Protein AF-I4D3M2-F1 (afdb_monomer)

Nearest PDB structures (foldseek):
  2xj3-assembly1_B  TM=7.756E-01  e=2.430E-02  Enterococcus faecalis
  2icp-assembly1_A  TM=8.281E-01  e=5.948E-02  Escherichia coli CFT073
  3op9-assembly1_A  TM=8.474E-01  e=1.147E-01  Listeria innocua
  2ict-assembly1_A  TM=7.978E-01  e=9.588E-02  Escherichia coli CFT073
  3trb-assembly1_A  TM=7.355E-01  e=9.032E-02  Coxiella burnetii

Sequence (62 aa):
MHILEQIRMDNDLSKESIMKRLEIGSSYYSMLVNGKRDISKSLAIKICKEYGLSLEEVFFSN

Structure (mmCIF, N/CA/C/O backbone):
data_AF-I4D3M2-F1
#
_entry.id   AF-I4D3M2-F1
#
loop_
_atom_site.group_PDB
_atom_site.id
_atom_site.type_symbol
_atom_site.label_atom_id
_atom_site.label_alt_id
_atom_site.label_comp_id
_atom_site.label_asym_id
_atom_site.label_entity_id
_atom_site.label_seq_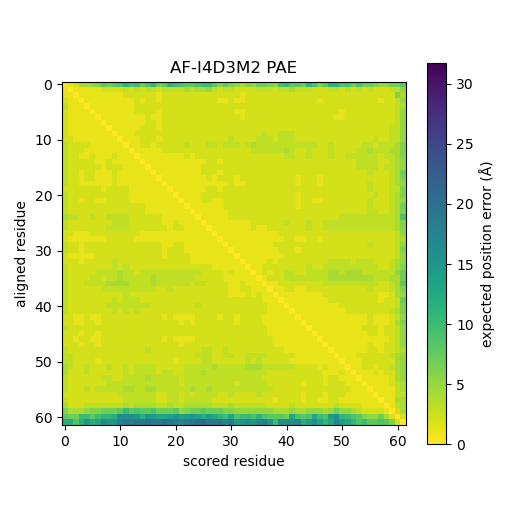id
_atom_site.pdbx_PDB_ins_code
_atom_site.Cartn_x
_atom_site.Cartn_y
_atom_site.Cartn_z
_atom_site.occupancy
_atom_site.B_iso_or_equiv
_atom_site.auth_seq_id
_atom_site.a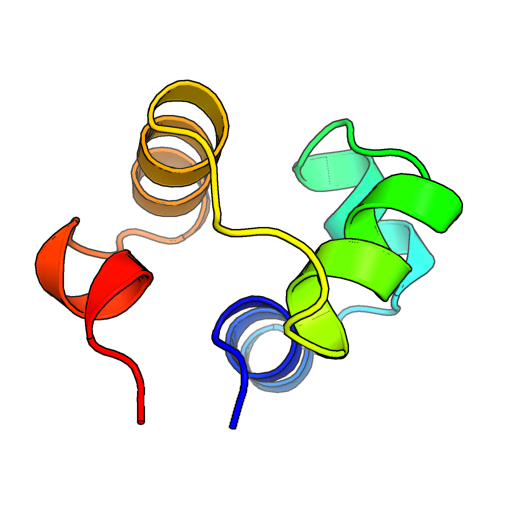uth_comp_id
_atom_site.auth_asym_id
_atom_site.auth_atom_id
_atom_site.pdbx_PDB_model_num
ATOM 1 N N . MET A 1 1 ? -7.565 -4.570 -11.680 1.00 80.44 1 MET A N 1
ATOM 2 C CA . MET A 1 1 ? -6.192 -3.986 -11.586 1.00 80.44 1 MET A CA 1
ATOM 3 C C . MET A 1 1 ? -5.710 -4.157 -10.151 1.00 80.44 1 MET A C 1
ATOM 5 O O . MET A 1 1 ? -6.519 -3.974 -9.257 1.00 80.44 1 MET A O 1
ATOM 9 N N . HIS A 1 2 ? -4.442 -4.510 -9.887 1.00 92.75 2 HIS A N 1
ATOM 10 C CA . HIS A 1 2 ? -4.004 -4.768 -8.503 1.00 92.75 2 HIS A CA 1
ATOM 11 C C . HIS A 1 2 ? -4.161 -3.519 -7.612 1.00 92.75 2 HIS A C 1
ATOM 13 O O . HIS A 1 2 ? -3.728 -2.432 -8.000 1.00 92.75 2 HIS A O 1
ATOM 19 N N . ILE A 1 3 ? -4.706 -3.681 -6.400 1.00 95.00 3 ILE A N 1
ATOM 20 C CA . ILE A 1 3 ? -5.062 -2.574 -5.489 1.00 95.00 3 ILE A CA 1
ATOM 21 C C . ILE A 1 3 ? -3.904 -1.605 -5.209 1.00 95.00 3 ILE A C 1
ATOM 23 O O . ILE A 1 3 ? -4.097 -0.398 -5.132 1.00 95.00 3 ILE A O 1
ATOM 27 N N . LEU A 1 4 ? -2.664 -2.100 -5.134 1.00 95.19 4 LEU A N 1
ATOM 28 C CA . LEU A 1 4 ? -1.492 -1.233 -4.952 1.00 95.19 4 LEU A CA 1
ATOM 29 C C . LEU A 1 4 ? -1.217 -0.305 -6.144 1.00 95.19 4 LEU A C 1
ATOM 31 O O . LEU A 1 4 ? -0.686 0.782 -5.944 1.00 95.19 4 LEU A O 1
ATOM 35 N N . GLU A 1 5 ? -1.531 -0.717 -7.372 1.00 95.81 5 GLU A N 1
ATOM 36 C CA . GLU A 1 5 ? -1.411 0.162 -8.542 1.00 95.81 5 GLU A CA 1
ATOM 37 C C . GLU A 1 5 ? -2.585 1.145 -8.600 1.00 95.81 5 GLU A C 1
ATOM 39 O O . GLU A 1 5 ? -2.365 2.311 -8.914 1.00 95.81 5 GLU A O 1
ATOM 44 N N . GLN A 1 6 ? -3.788 0.717 -8.196 1.00 95.25 6 GLN A N 1
ATOM 45 C CA . GLN A 1 6 ? -4.957 1.594 -8.065 1.00 95.25 6 GLN A CA 1
ATOM 46 C C . GLN A 1 6 ? -4.694 2.727 -7.063 1.00 95.25 6 GLN A C 1
ATOM 48 O O . GLN A 1 6 ? -4.702 3.892 -7.445 1.00 95.25 6 GLN A O 1
ATOM 53 N N . ILE A 1 7 ? -4.312 2.391 -5.824 1.00 95.56 7 ILE A N 1
ATOM 54 C CA . ILE A 1 7 ? -3.945 3.372 -4.788 1.00 95.56 7 ILE A CA 1
ATOM 55 C C . ILE A 1 7 ? -2.862 4.323 -5.295 1.00 95.56 7 ILE A C 1
ATOM 57 O O . ILE A 1 7 ? -2.925 5.530 -5.060 1.00 95.56 7 ILE A O 1
ATOM 61 N N . ARG A 1 8 ? -1.850 3.782 -5.985 1.00 96.12 8 ARG A N 1
ATOM 62 C CA . ARG A 1 8 ? -0.751 4.577 -6.525 1.00 96.12 8 ARG A CA 1
ATOM 63 C C . ARG A 1 8 ? -1.257 5.609 -7.535 1.00 96.12 8 ARG A C 1
ATOM 65 O O . ARG A 1 8 ? -0.817 6.751 -7.474 1.00 96.12 8 ARG A O 1
ATOM 72 N N . MET A 1 9 ? -2.144 5.216 -8.445 1.00 95.94 9 MET A N 1
ATOM 73 C CA . MET A 1 9 ? -2.711 6.107 -9.459 1.00 95.94 9 MET A CA 1
ATOM 74 C C . MET A 1 9 ? -3.661 7.141 -8.848 1.00 95.94 9 MET A C 1
ATOM 76 O O . MET A 1 9 ? -3.527 8.320 -9.155 1.00 95.94 9 MET A O 1
ATOM 80 N N . ASP A 1 10 ? -4.539 6.731 -7.932 1.00 95.75 10 ASP A N 1
ATOM 81 C CA . ASP A 1 10 ? -5.523 7.622 -7.298 1.00 95.75 10 ASP A CA 1
ATOM 82 C C . ASP A 1 10 ? -4.875 8.712 -6.434 1.00 95.75 10 ASP A C 1
ATOM 84 O O . ASP A 1 10 ? -5.440 9.786 -6.246 1.00 95.75 10 ASP A O 1
ATOM 88 N N . ASN A 1 11 ? -3.672 8.443 -5.920 1.00 95.44 11 ASN A N 1
ATOM 89 C CA . ASN A 1 11 ? -2.911 9.365 -5.076 1.00 95.44 11 ASN A CA 1
ATOM 90 C C . ASN A 1 11 ? -1.727 10.029 -5.807 1.00 95.44 11 ASN A C 1
ATOM 92 O O . ASN A 1 11 ? -0.894 10.652 -5.149 1.00 95.44 11 ASN A O 1
ATOM 96 N N . ASP A 1 12 ? -1.612 9.855 -7.130 1.00 96.94 12 ASP A N 1
ATOM 97 C CA . ASP A 1 12 ? -0.500 10.348 -7.962 1.00 96.94 12 ASP A CA 1
ATOM 98 C C . ASP A 1 12 ? 0.897 10.031 -7.382 1.00 96.94 12 ASP A C 1
ATOM 100 O O . ASP A 1 12 ? 1.810 10.855 -7.298 1.00 96.94 12 ASP A O 1
ATOM 104 N N . LEU A 1 13 ? 1.066 8.796 -6.903 1.00 96.94 13 LEU A N 1
ATOM 105 C CA . LEU A 1 13 ? 2.305 8.331 -6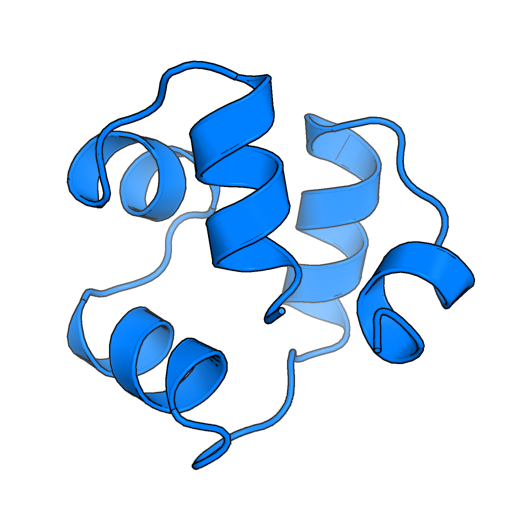.290 1.00 96.94 13 LEU A CA 1
ATOM 106 C C . LEU A 1 13 ? 3.226 7.675 -7.328 1.00 96.94 13 LEU A C 1
ATOM 108 O O . LEU A 1 13 ? 2.815 6.934 -8.227 1.00 96.94 13 LEU A O 1
ATOM 112 N N . SER A 1 14 ? 4.534 7.850 -7.145 1.00 97.50 14 SER A N 1
ATOM 113 C CA . SER A 1 14 ? 5.513 6.967 -7.779 1.00 97.50 14 SER A CA 1
ATOM 114 C C . SER A 1 14 ? 5.505 5.590 -7.098 1.00 97.50 14 SER A C 1
ATOM 116 O O . SER A 1 14 ? 5.055 5.436 -5.956 1.00 97.50 14 SER A O 1
ATOM 118 N N . LYS A 1 15 ? 6.043 4.567 -7.779 1.00 96.81 15 LYS A N 1
ATOM 119 C CA . LYS A 1 15 ? 6.223 3.232 -7.177 1.00 96.81 15 LYS A CA 1
ATOM 120 C C . LYS A 1 15 ? 7.078 3.305 -5.912 1.00 96.81 15 LYS A C 1
ATOM 122 O O . LYS A 1 15 ? 6.762 2.669 -4.915 1.00 96.81 15 LYS A O 1
ATOM 127 N N . GLU A 1 16 ? 8.133 4.115 -5.932 1.00 97.56 16 GLU A N 1
ATOM 128 C CA . GLU A 1 16 ? 8.999 4.318 -4.770 1.00 97.56 16 GLU A CA 1
ATOM 129 C C . GLU A 1 16 ? 8.240 4.934 -3.589 1.00 97.56 16 GLU A C 1
ATOM 131 O O . GLU A 1 16 ? 8.349 4.446 -2.464 1.00 97.56 16 GLU A O 1
ATOM 136 N N . SER A 1 17 ? 7.402 5.942 -3.846 1.00 97.38 17 SER A N 1
ATOM 137 C CA . SER A 1 17 ? 6.627 6.621 -2.807 1.00 97.38 17 SER A CA 1
ATOM 138 C C . SER A 1 17 ? 5.646 5.686 -2.101 1.00 97.38 17 SER A C 1
ATOM 140 O O . SER A 1 17 ? 5.605 5.673 -0.870 1.00 97.38 17 SER A O 1
ATOM 142 N N . ILE A 1 18 ? 4.879 4.876 -2.842 1.00 97.00 18 ILE A N 1
ATOM 143 C CA . ILE A 1 18 ? 3.934 3.933 -2.221 1.00 97.00 18 ILE A CA 1
ATOM 144 C C . ILE A 1 18 ? 4.664 2.819 -1.462 1.00 97.00 18 ILE A C 1
ATOM 146 O O . ILE A 1 18 ? 4.261 2.468 -0.354 1.00 97.00 18 ILE A O 1
ATOM 150 N N . MET A 1 19 ? 5.776 2.312 -2.004 1.00 97.25 19 MET A N 1
ATOM 151 C CA . MET A 1 19 ? 6.605 1.314 -1.328 1.00 97.25 19 MET A CA 1
ATOM 152 C C . MET A 1 19 ? 7.167 1.843 -0.010 1.00 97.25 19 MET A C 1
ATOM 154 O O . MET A 1 19 ? 7.114 1.147 1.001 1.00 97.25 19 MET A O 1
ATOM 158 N N . LYS A 1 20 ? 7.637 3.095 0.002 1.00 97.00 20 LYS A N 1
ATOM 159 C CA . LYS A 1 20 ? 8.138 3.757 1.206 1.00 97.00 20 LYS A CA 1
ATOM 160 C C . LYS A 1 20 ? 7.037 3.962 2.246 1.00 97.00 20 LYS A C 1
ATOM 162 O O . LYS A 1 20 ? 7.249 3.610 3.400 1.00 97.00 20 LYS A O 1
ATOM 167 N N . ARG A 1 21 ? 5.855 4.456 1.850 1.00 95.75 21 ARG A N 1
ATOM 168 C CA . ARG A 1 21 ? 4.697 4.616 2.758 1.00 95.75 21 ARG A CA 1
ATOM 169 C C . ARG A 1 21 ? 4.270 3.283 3.371 1.00 95.75 21 ARG A C 1
ATOM 171 O O . ARG A 1 21 ? 4.040 3.181 4.571 1.00 95.75 21 ARG A O 1
ATOM 178 N N . LEU A 1 22 ? 4.225 2.231 2.559 1.00 96.12 22 LEU A N 1
ATOM 179 C CA . LEU A 1 22 ? 3.848 0.894 3.009 1.00 96.12 22 LEU A CA 1
ATOM 180 C C . LEU A 1 22 ? 4.996 0.120 3.673 1.00 96.12 22 LEU A C 1
ATOM 182 O O . LEU A 1 22 ? 4.736 -0.931 4.250 1.00 96.12 22 LEU A O 1
ATOM 186 N N . GLU A 1 23 ? 6.216 0.665 3.711 1.00 96.62 23 GLU A N 1
ATOM 187 C CA . GLU A 1 23 ? 7.439 0.016 4.225 1.00 96.62 2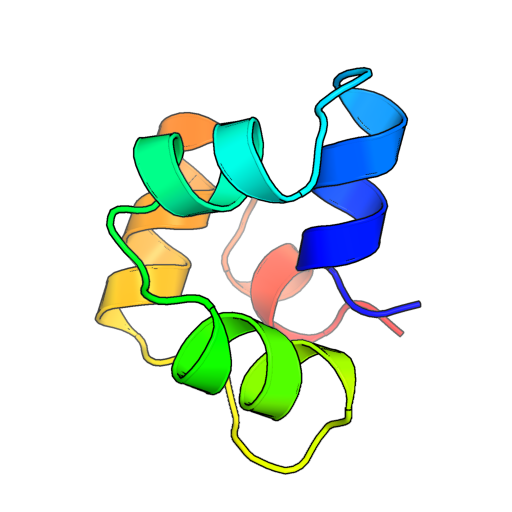3 GLU A CA 1
ATOM 188 C C . GLU A 1 23 ? 7.677 -1.371 3.607 1.00 96.62 23 GLU A C 1
ATOM 190 O O . GLU A 1 23 ? 8.003 -2.346 4.283 1.00 96.62 23 GLU A O 1
ATOM 195 N N . ILE A 1 24 ? 7.497 -1.467 2.292 1.00 97.00 24 ILE A N 1
ATOM 196 C CA . ILE A 1 24 ? 7.715 -2.692 1.523 1.00 97.00 24 ILE A CA 1
ATOM 197 C C . ILE A 1 24 ? 8.850 -2.507 0.521 1.00 97.00 24 ILE A C 1
ATOM 199 O O . ILE A 1 24 ? 9.045 -1.435 -0.043 1.00 97.00 24 ILE A O 1
ATOM 203 N N . GLY A 1 25 ? 9.606 -3.577 0.281 1.00 97.75 25 GLY A N 1
ATOM 204 C CA . GLY A 1 25 ? 10.677 -3.573 -0.713 1.00 97.75 25 GLY A CA 1
ATOM 205 C C . GLY A 1 25 ? 10.169 -3.771 -2.144 1.00 97.75 25 GLY A C 1
ATOM 206 O O . GLY A 1 25 ? 9.122 -4.379 -2.367 1.00 97.75 25 GLY A O 1
ATOM 207 N N . SER A 1 26 ? 10.977 -3.350 -3.121 1.00 97.06 26 SER A N 1
ATOM 208 C CA . SER A 1 26 ? 10.672 -3.451 -4.561 1.00 97.06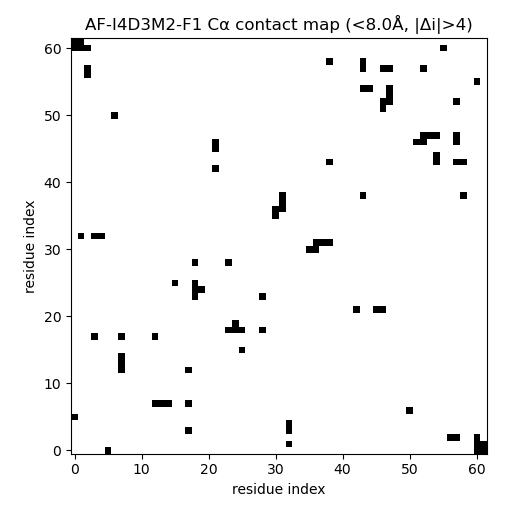 26 SER A CA 1
ATOM 209 C C . SER A 1 26 ? 10.385 -4.871 -5.051 1.00 97.06 26 SER A C 1
ATOM 211 O O . SER A 1 26 ? 9.431 -5.092 -5.801 1.00 97.06 26 SER A O 1
ATOM 213 N N . SER A 1 27 ? 11.145 -5.858 -4.566 1.00 97.62 27 SER A N 1
ATOM 214 C CA . SER A 1 27 ? 10.887 -7.267 -4.887 1.00 97.62 27 SER A CA 1
ATOM 215 C C . SER A 1 27 ? 9.510 -7.708 -4.381 1.00 97.62 27 SER A C 1
ATOM 217 O O . SER A 1 27 ? 8.718 -8.259 -5.142 1.00 97.62 27 SER A O 1
ATOM 219 N N . TYR A 1 28 ? 9.174 -7.377 -3.128 1.00 97.25 28 TYR A N 1
ATOM 220 C CA . TYR A 1 28 ? 7.883 -7.739 -2.545 1.00 97.25 28 TYR A CA 1
ATOM 221 C C . TYR A 1 28 ? 6.724 -7.039 -3.261 1.00 97.25 28 TYR A C 1
ATOM 223 O O . TYR A 1 28 ? 5.783 -7.711 -3.668 1.00 97.25 28 TYR A O 1
ATOM 231 N N . TYR A 1 29 ? 6.833 -5.733 -3.523 1.00 96.94 29 TYR A N 1
ATOM 232 C CA . TYR A 1 29 ? 5.858 -4.984 -4.323 1.00 96.94 29 TYR A CA 1
ATOM 233 C C . TYR A 1 29 ? 5.614 -5.634 -5.689 1.00 96.94 29 TYR A C 1
ATOM 235 O O . TYR A 1 29 ? 4.473 -5.874 -6.077 1.00 96.94 29 TYR A O 1
ATOM 243 N N . SER A 1 30 ? 6.693 -5.989 -6.392 1.00 96.75 30 SER A N 1
ATOM 244 C CA . SER A 1 30 ? 6.611 -6.637 -7.701 1.00 96.75 30 SER A CA 1
ATOM 245 C C . SER A 1 30 ? 5.952 -8.013 -7.622 1.00 96.75 30 SER A C 1
ATOM 247 O O . SER A 1 30 ? 5.202 -8.380 -8.520 1.00 96.75 30 SER A O 1
ATOM 249 N N . MET A 1 31 ? 6.211 -8.791 -6.569 1.00 97.19 31 MET A N 1
ATOM 250 C CA . MET A 1 31 ? 5.539 -10.077 -6.373 1.00 97.19 31 MET A CA 1
ATOM 251 C C . MET A 1 31 ? 4.033 -9.905 -6.149 1.00 97.19 31 MET A C 1
ATOM 253 O O . MET A 1 31 ? 3.275 -10.682 -6.719 1.00 97.19 31 MET A O 1
ATOM 257 N N . LEU A 1 32 ? 3.613 -8.891 -5.384 1.00 95.81 32 LEU A N 1
ATOM 258 C CA . LEU A 1 32 ? 2.197 -8.590 -5.140 1.00 95.81 32 LEU A CA 1
ATOM 259 C C . LEU A 1 32 ? 1.486 -8.174 -6.436 1.00 95.81 32 LEU A C 1
ATOM 261 O O . LEU A 1 32 ? 0.543 -8.827 -6.867 1.00 95.81 32 LEU A O 1
ATOM 265 N N . VAL A 1 33 ? 1.997 -7.143 -7.118 1.00 94.62 33 VAL A N 1
ATOM 266 C CA . VAL A 1 33 ? 1.357 -6.583 -8.324 1.00 94.62 33 VAL A CA 1
ATOM 267 C C . VAL A 1 33 ? 1.286 -7.593 -9.474 1.00 94.62 33 VAL A C 1
ATOM 269 O O . VAL A 1 33 ? 0.333 -7.573 -10.245 1.00 94.62 33 VAL A O 1
ATOM 272 N N . ASN A 1 34 ? 2.259 -8.505 -9.573 1.00 94.88 34 ASN A N 1
ATOM 273 C CA . ASN A 1 34 ? 2.253 -9.574 -10.577 1.00 94.88 34 ASN A CA 1
ATOM 274 C C . ASN A 1 34 ? 1.491 -10.839 -10.132 1.00 94.88 34 ASN A C 1
ATOM 276 O O . ASN A 1 34 ? 1.587 -11.860 -10.811 1.00 94.88 34 ASN A O 1
ATOM 280 N N . GLY A 1 35 ? 0.812 -10.826 -8.979 1.00 92.81 35 GLY A N 1
ATOM 281 C CA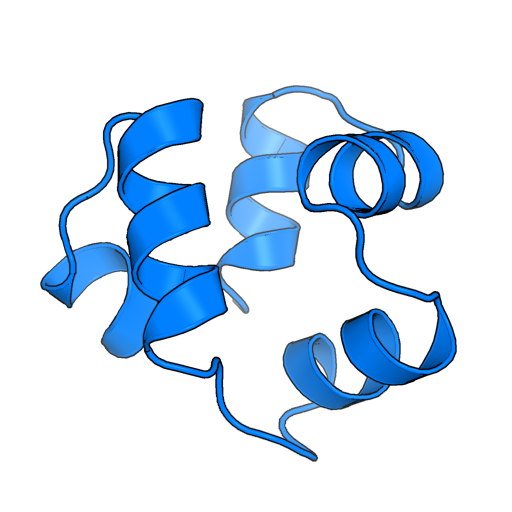 . GLY A 1 35 ? 0.037 -11.968 -8.477 1.00 92.81 35 GLY A CA 1
ATOM 282 C C . GLY A 1 35 ? 0.877 -13.183 -8.065 1.00 92.81 35 GLY A C 1
ATOM 283 O O . GLY A 1 35 ? 0.353 -14.281 -7.922 1.00 92.81 35 GLY A O 1
ATOM 284 N N . LYS A 1 36 ? 2.193 -13.020 -7.873 1.00 95.50 36 LYS A N 1
ATOM 285 C CA . LYS A 1 36 ? 3.085 -14.091 -7.386 1.00 95.50 36 LYS A CA 1
ATOM 286 C C . LYS A 1 36 ? 2.975 -14.302 -5.877 1.00 95.50 36 LYS A C 1
ATOM 288 O O . LYS A 1 36 ? 3.530 -15.267 -5.353 1.00 95.50 36 LYS A O 1
ATOM 293 N N . ARG A 1 37 ? 2.359 -13.357 -5.167 1.00 94.44 37 ARG A N 1
ATOM 294 C CA . ARG A 1 37 ? 2.161 -13.398 -3.723 1.00 94.44 37 ARG A CA 1
ATOM 295 C C . ARG A 1 37 ? 0.929 -12.590 -3.345 1.00 94.44 37 ARG A C 1
ATOM 297 O O . ARG A 1 37 ? 0.735 -11.506 -3.880 1.00 94.44 37 ARG A O 1
ATOM 304 N N . ASP A 1 38 ? 0.178 -13.091 -2.375 1.00 93.81 38 ASP A N 1
ATOM 305 C CA . ASP A 1 38 ? -0.968 -12.376 -1.821 1.00 93.81 38 ASP A CA 1
ATOM 306 C C . ASP A 1 38 ? -0.545 -11.321 -0.796 1.00 93.81 38 ASP A C 1
ATOM 308 O O . ASP A 1 38 ? 0.505 -11.421 -0.143 1.00 93.81 38 ASP A O 1
ATOM 312 N N . ILE A 1 39 ? -1.402 -10.317 -0.613 1.00 95.19 39 ILE A N 1
ATOM 313 C CA . ILE A 1 39 ? -1.242 -9.295 0.420 1.00 95.19 39 ILE A CA 1
ATOM 314 C C . ILE A 1 39 ? -1.347 -9.957 1.800 1.00 95.19 39 ILE A C 1
ATOM 316 O O . ILE A 1 39 ? -2.339 -10.598 2.144 1.00 95.19 39 ILE A O 1
ATOM 320 N N . SER A 1 40 ? -0.320 -9.785 2.635 1.00 95.62 40 SER A N 1
ATOM 321 C CA . SER A 1 40 ? -0.371 -10.255 4.021 1.00 95.62 40 SER A CA 1
ATOM 322 C C . SER A 1 40 ? -1.400 -9.468 4.837 1.00 95.62 40 SER A C 1
ATOM 324 O O . SER A 1 40 ? -1.610 -8.278 4.611 1.00 95.62 40 SER A O 1
ATOM 326 N N . LYS A 1 41 ? -1.970 -10.085 5.881 1.00 95.44 41 LYS A N 1
ATOM 327 C CA . LYS A 1 41 ? -2.893 -9.400 6.809 1.00 95.44 41 LYS A CA 1
ATOM 328 C C . LYS A 1 41 ? -2.304 -8.110 7.393 1.00 95.44 41 LYS A C 1
ATOM 330 O O . LYS A 1 41 ? -3.002 -7.110 7.501 1.00 95.44 41 LYS A O 1
ATOM 335 N N . SER A 1 42 ? -1.016 -8.121 7.741 1.00 95.94 42 SER A N 1
ATOM 336 C CA . SER A 1 42 ? -0.315 -6.940 8.257 1.00 95.94 42 SER A CA 1
ATOM 337 C C . SER A 1 42 ? -0.272 -5.795 7.244 1.00 95.94 42 SER A C 1
ATOM 339 O O . SER A 1 42 ? -0.542 -4.651 7.605 1.00 95.94 42 SER A O 1
ATOM 341 N N . LEU A 1 43 ? 0.017 -6.102 5.976 1.00 96.88 43 LEU A N 1
ATOM 342 C CA . LEU A 1 43 ? 0.028 -5.115 4.904 1.00 96.88 43 LEU A CA 1
ATOM 343 C C . LEU A 1 43 ? -1.391 -4.620 4.601 1.00 96.88 43 LEU A C 1
ATOM 345 O O . LEU A 1 43 ? -1.577 -3.420 4.438 1.00 96.88 43 LEU A O 1
ATOM 3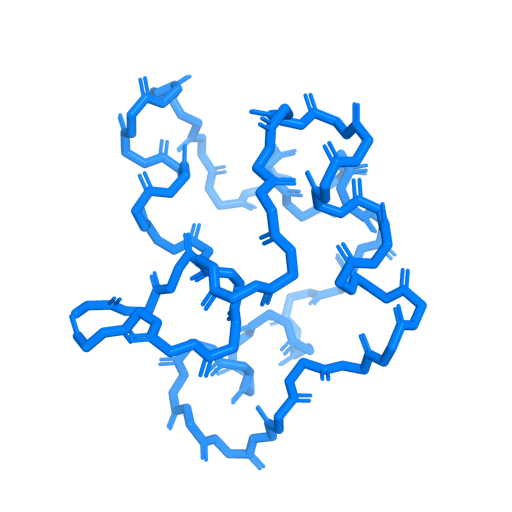49 N N . ALA A 1 44 ? -2.391 -5.505 4.609 1.00 96.94 44 ALA A N 1
ATOM 350 C CA . ALA A 1 44 ? -3.788 -5.122 4.422 1.00 96.94 44 ALA A CA 1
ATOM 351 C C . ALA A 1 44 ? -4.260 -4.133 5.496 1.00 96.94 44 ALA A C 1
ATOM 353 O O . ALA A 1 44 ? -4.806 -3.085 5.165 1.00 96.94 44 ALA A O 1
ATOM 354 N N . ILE A 1 45 ? -3.966 -4.404 6.774 1.00 96.62 45 ILE A N 1
ATOM 355 C CA . ILE A 1 45 ? -4.272 -3.483 7.881 1.00 96.62 45 ILE A CA 1
ATOM 356 C C . ILE A 1 45 ? -3.590 -2.128 7.667 1.00 96.62 45 ILE A C 1
ATOM 358 O O . ILE A 1 45 ? -4.199 -1.090 7.919 1.00 96.62 45 ILE A O 1
ATOM 362 N N . LYS A 1 46 ? -2.335 -2.119 7.203 1.00 96.44 46 LYS A N 1
ATOM 363 C CA . LYS A 1 46 ? -1.606 -0.878 6.927 1.00 96.44 46 LYS A CA 1
ATOM 364 C C . LYS A 1 46 ? -2.246 -0.085 5.788 1.00 96.44 46 LYS A C 1
ATOM 366 O O . LYS A 1 46 ? -2.464 1.108 5.946 1.00 96.44 46 LYS A O 1
ATOM 371 N N . ILE A 1 47 ? -2.609 -0.749 4.692 1.00 96.81 47 ILE A N 1
ATOM 372 C CA . ILE A 1 47 ? -3.315 -0.129 3.564 1.00 96.81 47 ILE A CA 1
ATOM 373 C C . ILE A 1 47 ? -4.636 0.495 4.030 1.00 96.81 47 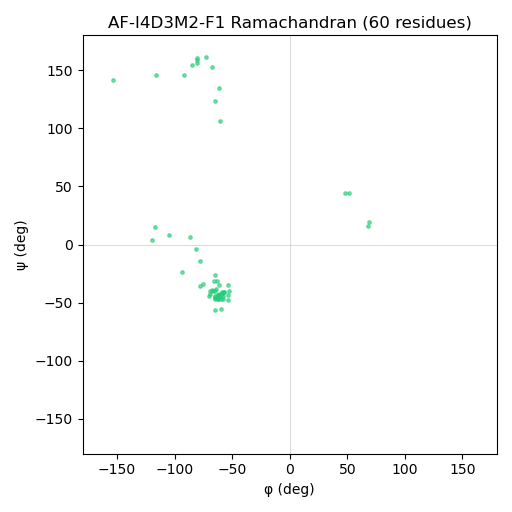ILE A C 1
ATOM 375 O O . ILE A 1 47 ? -4.894 1.656 3.727 1.00 96.81 47 ILE A O 1
ATOM 379 N N . CYS A 1 48 ? -5.430 -0.236 4.819 1.00 96.69 48 CYS A N 1
ATOM 380 C CA . CYS A 1 48 ? -6.699 0.265 5.351 1.00 96.69 48 CYS A CA 1
ATOM 381 C C . CYS A 1 48 ? -6.502 1.539 6.187 1.00 96.69 48 CYS A C 1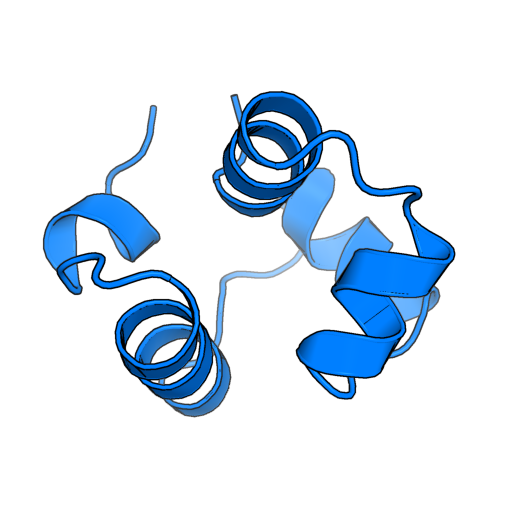
ATOM 383 O O . CYS A 1 48 ? -7.238 2.508 6.034 1.00 96.69 48 CYS A O 1
ATOM 385 N N . LYS A 1 49 ? -5.480 1.561 7.052 1.00 95.75 49 LYS A N 1
ATOM 386 C CA . LYS A 1 49 ? -5.179 2.718 7.910 1.00 95.75 49 LYS A CA 1
ATOM 387 C C . LYS A 1 49 ? -4.670 3.931 7.133 1.00 95.75 49 LYS A C 1
ATOM 389 O O . LYS A 1 49 ? -5.073 5.043 7.442 1.00 95.75 49 LYS A O 1
ATOM 394 N N . GLU A 1 50 ? -3.778 3.719 6.169 1.00 95.81 50 GLU A N 1
ATOM 395 C CA . GLU A 1 50 ? -3.132 4.799 5.410 1.00 95.81 50 GLU A CA 1
ATOM 396 C C . GLU A 1 50 ? -4.063 5.428 4.367 1.00 95.81 50 GLU A C 1
ATOM 398 O O . GLU A 1 50 ? -3.978 6.626 4.115 1.00 95.81 50 GLU A O 1
ATOM 403 N N . TYR A 1 51 ? -4.948 4.630 3.762 1.00 95.38 51 TYR A N 1
ATOM 404 C CA . TYR A 1 51 ? -5.756 5.055 2.612 1.00 95.38 51 TYR A CA 1
ATOM 405 C C . TYR A 1 51 ? -7.269 5.008 2.860 1.00 95.38 51 TYR A C 1
ATOM 407 O O . TYR A 1 51 ? -8.038 5.284 1.947 1.00 95.38 51 TYR A O 1
ATOM 415 N N . GLY A 1 52 ? -7.712 4.670 4.076 1.00 94.75 52 GLY A N 1
ATOM 416 C CA . GLY A 1 52 ? -9.133 4.666 4.443 1.00 94.75 52 GLY A CA 1
ATOM 417 C C . GLY A 1 52 ? -9.965 3.573 3.766 1.00 94.75 52 GLY A C 1
ATOM 418 O O . GLY A 1 52 ? -11.183 3.699 3.701 1.00 94.75 52 GLY A O 1
ATOM 419 N N . LEU A 1 53 ? -9.316 2.520 3.263 1.00 94.75 53 LEU A N 1
ATOM 420 C CA . LEU A 1 53 ? -9.968 1.391 2.597 1.00 94.75 53 LEU A CA 1
ATOM 421 C C . LEU A 1 53 ? -10.446 0.338 3.604 1.00 94.75 53 LEU A C 1
ATOM 423 O O . LEU A 1 53 ? -9.875 0.174 4.685 1.00 94.75 53 LEU A O 1
ATOM 427 N N . SER A 1 54 ? -11.460 -0.426 3.221 1.00 95.56 54 SER A N 1
ATOM 428 C CA . SER A 1 54 ? -11.895 -1.638 3.912 1.00 95.56 54 SER A CA 1
ATOM 429 C C . SER A 1 54 ? -11.028 -2.849 3.548 1.00 95.56 54 SER A C 1
ATOM 431 O O . SER A 1 54 ? -10.360 -2.895 2.513 1.00 95.56 54 SER A O 1
ATOM 433 N N . LEU A 1 55 ? -11.064 -3.885 4.393 1.00 94.06 55 LEU A N 1
ATOM 434 C CA . LEU A 1 55 ? -10.397 -5.156 4.089 1.00 94.06 55 LEU A CA 1
ATOM 435 C C . LEU A 1 55 ? -10.958 -5.811 2.820 1.00 94.06 55 LEU A C 1
ATOM 437 O O . LEU A 1 55 ? -10.202 -6.442 2.084 1.00 94.06 55 LEU A O 1
ATOM 441 N N . GLU A 1 56 ? -12.257 -5.662 2.564 1.00 93.56 56 GLU A N 1
ATOM 442 C CA . GLU A 1 56 ? -12.897 -6.203 1.366 1.00 93.56 56 GLU A CA 1
ATOM 443 C C . GLU A 1 56 ? -12.368 -5.532 0.102 1.00 93.56 56 GLU A C 1
ATOM 445 O O . GLU A 1 56 ? -11.993 -6.229 -0.838 1.00 93.56 56 GLU A O 1
ATOM 450 N N . GLU A 1 57 ? -12.220 -4.206 0.108 1.00 93.88 57 GLU A N 1
ATOM 451 C CA . GLU A 1 57 ? -11.572 -3.490 -0.992 1.00 93.88 57 GLU A CA 1
ATOM 452 C C . GLU A 1 57 ? -10.136 -3.985 -1.202 1.00 93.88 57 GLU A C 1
ATOM 454 O O . GLU A 1 57 ? -9.730 -4.229 -2.333 1.00 93.88 57 GLU A O 1
ATOM 459 N N . VAL A 1 58 ? -9.366 -4.228 -0.136 1.00 93.88 58 VAL A N 1
ATOM 460 C CA . VAL A 1 58 ? -7.975 -4.697 -0.272 1.00 93.88 58 VAL A CA 1
ATOM 461 C C . VAL A 1 58 ? -7.868 -6.110 -0.856 1.00 93.88 58 VAL A C 1
ATOM 463 O O . VAL A 1 58 ? -6.965 -6.360 -1.655 1.00 93.88 58 VAL A O 1
ATOM 466 N N . PHE A 1 59 ? -8.747 -7.038 -0.468 1.00 90.25 59 PHE A N 1
ATOM 467 C CA . PHE A 1 59 ? -8.651 -8.447 -0.877 1.00 90.25 59 PHE A CA 1
ATOM 468 C C . PHE A 1 59 ? -9.456 -8.808 -2.129 1.00 90.25 59 PHE A C 1
ATOM 470 O O . PHE A 1 59 ? -9.108 -9.782 -2.793 1.00 90.25 59 PHE A O 1
ATOM 477 N N . PHE A 1 60 ? -10.502 -8.050 -2.465 1.00 85.31 60 PHE A N 1
ATOM 478 C CA . PHE A 1 60 ? -11.423 -8.370 -3.563 1.00 85.31 60 PHE A CA 1
ATOM 479 C C . PHE A 1 60 ? -11.427 -7.325 -4.687 1.00 85.31 60 PHE A C 1
ATOM 481 O O . PHE A 1 60 ? -12.322 -7.328 -5.531 1.00 85.31 60 PHE A O 1
ATOM 488 N N . SER A 1 61 ? -10.421 -6.447 -4.728 1.00 67.88 61 SER A N 1
ATOM 489 C CA . SER A 1 61 ? -10.178 -5.585 -5.889 1.00 67.88 61 SER A CA 1
ATOM 490 C C . SER A 1 61 ? -9.892 -6.431 -7.138 1.00 67.88 61 SER A C 1
ATOM 492 O O . SER A 1 61 ? -8.807 -7.003 -7.254 1.00 67.88 61 SER A O 1
ATOM 494 N N . ASN A 1 62 ? -10.858 -6.506 -8.061 1.00 52.97 62 ASN A N 1
ATOM 495 C CA . ASN A 1 62 ? -10.723 -7.152 -9.379 1.00 52.97 62 ASN A CA 1
ATOM 496 C C . ASN A 1 62 ? -9.898 -6.298 -10.365 1.00 52.97 62 ASN A C 1
ATOM 498 O O . ASN A 1 62 ? -10.131 -5.077 -10.500 1.00 52.97 62 ASN A O 1
#

Secondary structure (DSSP, 8-state):
--HHHHHHHHTT--HHHHHHHHT--HHHHHHHHTTSSPPPHHHHHHHHHHH---HHHHHH--

pLDDT: mean 94.22, std 6.87, range [52.97, 97.75]

Organism: Desulfosporosinus acidiphilus (strain DSM 22704 / JCM 16185 / SJ4) (NCBI:txid646529)

Foldseek 3Di:
DQVLVVLCVVVVHDPVRSCVQLVHDPVVSVCRVVVVDDQDPSSLVSCCVVPVDDSCCNRVVD

InterPro domains:
  IPR001387 Cro/C1-type, helix-turn-helix domain [PF01381] (4-57)
  IPR001387 Cro/C1-type, helix-turn-helix domain [PS50943] (4-58)
  IPR001387 Cro/C1-type, helix-turn-helix domain [SM00530] (3-58)
  IPR001387 Cro/C1-type, helix-turn-helix domain [cd00093] (1-58)
  IPR010982 Lambda repressor-like, DNA-binding domain superfamily [G3DSA:1.10.260.40] (2-62)
  IPR010982 Lambda repressor-like, DNA-binding domain superfamily [SSF47413] (3-60)

Mean predicted aligned error: 2.47 Å

Solvent-accessible surface area (backbone atoms only — not comparable to full-atom values): 3728 Å² total; per-residue (Å²): 88,50,50,73,59,50,55,25,60,80,65,76,43,52,74,66,55,51,28,59,76,69,72,48,54,71,69,59,51,52,31,40,67,69,68,74,40,80,84,47,71,72,56,46,54,49,48,24,71,76,69,74,46,52,71,62,58,64,75,64,50,97

Radius of gyration: 10.4 Å; Cα contacts (8 Å, |Δi|>4): 48; chains: 1; bounding box: 24×24×20 Å